Protein AF-A0A354HF78-F1 (afdb_monomer_lite)

pLDDT: mean 89.58, std 4.26, range [73.56, 95.81]

Foldseek 3Di:
DQVVCCVVVVFDSVLSVLVVVLVVLVVQLVVLVVLLVVLVVVVVVCVVVVVPDPVCVCVSVVSNVVSVVSNVVSVVSNCCSPPVSVVVRVVVVVVVVVVVD

Structure (mmCIF, N/CA/C/O backbone):
data_AF-A0A354HF78-F1
#
_entry.id   AF-A0A354HF78-F1
#
loop_
_atom_site.group_PDB
_atom_site.id
_atom_site.type_symbol
_atom_site.label_atom_id
_atom_site.label_alt_id
_atom_site.label_comp_id
_atom_site.label_asym_id
_atom_site.label_entity_id
_atom_site.label_seq_id
_atom_site.pdbx_PDB_ins_code
_atom_site.Cartn_x
_atom_site.Cartn_y
_atom_site.Cartn_z
_atom_site.occupancy
_atom_site.B_iso_or_equiv
_atom_site.auth_seq_id
_atom_site.auth_comp_id
_atom_site.auth_asym_id
_atom_site.auth_atom_id
_atom_site.pdbx_PDB_model_num
ATOM 1 N N . MET A 1 1 ? -15.057 -15.664 12.640 1.00 86.38 1 MET A N 1
ATOM 2 C CA . MET A 1 1 ? -13.813 -14.864 12.717 1.00 86.38 1 MET A CA 1
ATOM 3 C C . MET A 1 1 ? -13.991 -13.577 13.522 1.00 86.38 1 MET A C 1
ATOM 5 O O . MET A 1 1 ? -13.292 -13.421 14.507 1.00 86.38 1 MET A O 1
ATOM 9 N N . ILE A 1 2 ? -14.963 -12.712 13.199 1.00 90.25 2 ILE A N 1
ATOM 10 C CA . ILE A 1 2 ? -15.183 -11.443 13.931 1.00 90.25 2 ILE A CA 1
ATOM 11 C C . ILE A 1 2 ? -15.389 -11.657 15.439 1.00 90.25 2 ILE A C 1
ATOM 13 O O . ILE A 1 2 ? -14.619 -11.120 16.220 1.00 90.25 2 ILE A O 1
ATOM 17 N N . LYS A 1 3 ? -16.332 -12.516 15.861 1.00 90.25 3 LYS A N 1
ATO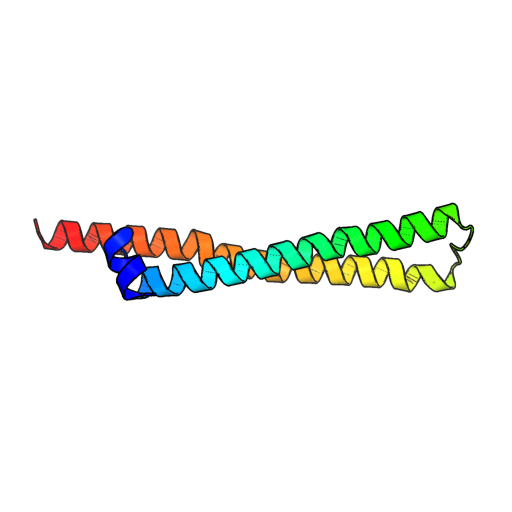M 18 C CA . LYS A 1 3 ? -16.551 -12.818 17.295 1.00 90.25 3 LYS A CA 1
ATOM 19 C C . LYS A 1 3 ? -15.297 -13.338 18.013 1.00 90.25 3 LYS A C 1
ATOM 21 O O . LYS A 1 3 ? -15.084 -13.024 19.176 1.00 90.25 3 LYS A O 1
ATOM 26 N N . TYR A 1 4 ? -14.462 -14.109 17.313 1.00 93.31 4 TYR A N 1
ATOM 27 C CA . TYR A 1 4 ? -13.191 -14.593 17.854 1.00 93.31 4 TYR A CA 1
ATOM 28 C C . TYR A 1 4 ? -12.212 -13.437 18.085 1.00 93.31 4 TYR A C 1
ATOM 30 O O . TYR A 1 4 ? -11.636 -13.342 19.162 1.00 93.31 4 TYR A O 1
ATOM 38 N N . LEU A 1 5 ? -12.068 -12.531 17.110 1.00 90.06 5 LEU A N 1
ATOM 39 C CA . LEU A 1 5 ? -11.226 -11.338 17.238 1.00 90.06 5 LEU A CA 1
ATOM 40 C C . LEU A 1 5 ? -11.739 -10.399 18.337 1.00 90.06 5 LEU A C 1
ATOM 42 O O . LEU A 1 5 ? -10.949 -9.931 19.150 1.00 90.06 5 LEU A O 1
ATOM 46 N N . GLN A 1 6 ? -13.057 -10.190 18.411 1.00 89.94 6 GLN A N 1
ATOM 47 C CA . GLN A 1 6 ? -13.692 -9.423 19.483 1.00 89.94 6 GLN A CA 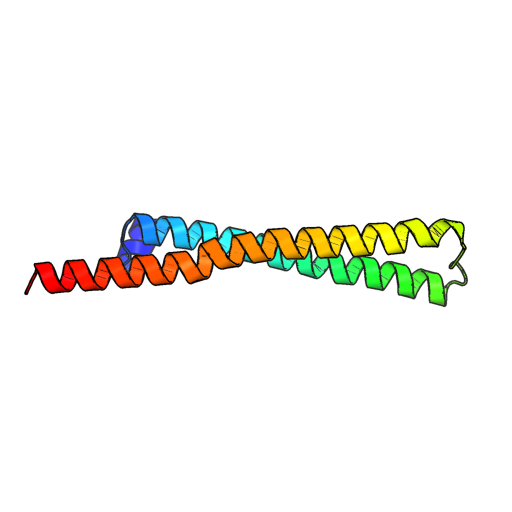1
ATOM 48 C C . GLN A 1 6 ? -13.383 -10.009 20.856 1.00 89.94 6 GLN A C 1
ATOM 50 O O . GLN A 1 6 ? -13.023 -9.266 21.753 1.00 89.94 6 GLN A O 1
ATOM 55 N N . HIS A 1 7 ? -13.491 -11.327 21.031 1.00 91.25 7 HIS A N 1
ATOM 56 C CA . HIS A 1 7 ? -13.225 -11.951 22.324 1.00 91.25 7 HIS A CA 1
ATOM 57 C C . HIS A 1 7 ? -11.730 -11.950 22.669 1.00 91.25 7 HIS A C 1
ATOM 59 O O . HIS A 1 7 ? -11.352 -11.583 23.776 1.00 91.25 7 HIS A O 1
ATOM 65 N N . LYS A 1 8 ? -10.869 -12.309 21.711 1.00 92.06 8 LYS A N 1
ATOM 66 C CA . LYS A 1 8 ? -9.424 -12.447 21.930 1.00 92.06 8 LYS A CA 1
ATOM 67 C C . LYS A 1 8 ? -8.714 -11.115 22.156 1.00 92.06 8 LYS A C 1
ATOM 69 O O . LYS A 1 8 ? -7.814 -11.044 22.984 1.00 92.06 8 LYS A O 1
ATOM 74 N N . PHE A 1 9 ? -9.099 -10.081 21.413 1.00 87.94 9 PHE A N 1
ATOM 75 C CA . PHE A 1 9 ? -8.476 -8.755 21.481 1.00 87.94 9 PHE A CA 1
ATOM 76 C C . PHE A 1 9 ? -9.368 -7.716 22.170 1.00 87.94 9 PHE A C 1
ATOM 78 O O . PHE A 1 9 ? -9.019 -6.540 22.218 1.00 87.94 9 PHE A O 1
ATOM 85 N N . ALA A 1 10 ? -10.516 -8.147 22.703 1.00 87.69 10 ALA A N 1
ATOM 86 C CA . ALA A 1 10 ? -11.493 -7.305 23.389 1.00 87.69 10 ALA A CA 1
ATOM 87 C C . ALA A 1 10 ? -11.934 -6.073 22.562 1.00 87.69 10 ALA A C 1
ATOM 89 O O . ALA A 1 10 ? -12.186 -5.000 23.116 1.00 87.69 10 ALA A O 1
ATOM 90 N N . LEU A 1 11 ? -12.004 -6.257 21.237 1.00 87.94 11 LEU A N 1
ATOM 91 C CA . LEU A 1 11 ? -12.394 -5.257 20.238 1.00 87.94 11 LEU A CA 1
ATOM 92 C C . LEU A 1 11 ? -13.914 -5.072 20.192 1.00 87.94 11 LEU A C 1
ATOM 94 O O . LEU A 1 11 ? -14.685 -6.029 20.352 1.00 87.94 11 LEU A O 1
ATOM 98 N N . SER A 1 12 ? -14.346 -3.861 19.847 1.00 89.00 12 SER A N 1
ATOM 99 C CA . SER A 1 12 ? -15.701 -3.606 19.371 1.00 89.00 12 SER A CA 1
ATOM 100 C C . SER A 1 12 ? -15.991 -4.393 18.083 1.00 89.00 12 SER A C 1
ATOM 102 O O . SER A 1 12 ? -15.100 -4.945 17.425 1.00 89.00 12 SER A O 1
ATOM 104 N N . ARG A 1 13 ? -17.271 -4.486 17.704 1.00 89.00 13 ARG A N 1
ATOM 105 C CA . ARG A 1 13 ? -17.658 -5.171 16.460 1.00 89.00 13 ARG A CA 1
ATOM 106 C C . ARG A 1 13 ? -17.054 -4.488 15.237 1.00 89.00 13 ARG A C 1
ATOM 108 O O . ARG A 1 13 ? -16.566 -5.182 14.347 1.00 89.00 13 ARG A O 1
ATOM 115 N N . ASP A 1 14 ? -17.052 -3.162 15.239 1.00 87.56 14 ASP A N 1
ATOM 116 C CA . ASP A 1 14 ? -16.502 -2.355 14.155 1.00 87.56 14 ASP A CA 1
ATOM 117 C C . ASP A 1 14 ? -14.975 -2.447 14.128 1.00 87.56 14 ASP A C 1
ATOM 119 O O . ASP A 1 14 ? -14.405 -2.698 13.069 1.00 87.56 14 ASP A O 1
ATOM 123 N N . GLY A 1 15 ? -14.318 -2.407 15.292 1.00 88.19 15 GLY A N 1
ATOM 124 C CA . GLY A 1 15 ? -12.872 -2.603 15.409 1.00 88.19 15 GLY A CA 1
ATOM 125 C C . GLY A 1 15 ? -12.408 -3.956 14.860 1.00 88.19 15 GLY A C 1
ATOM 126 O O . GLY A 1 15 ? -11.413 -4.035 14.141 1.00 88.19 15 GLY A O 1
ATOM 127 N N . ALA A 1 16 ? -13.161 -5.031 15.111 1.00 91.25 16 ALA A N 1
ATOM 128 C CA . ALA A 1 16 ? -12.850 -6.352 14.564 1.00 91.25 16 ALA A CA 1
ATOM 129 C C . ALA A 1 16 ? -13.050 -6.446 13.036 1.00 91.25 16 ALA A C 1
ATOM 131 O O . ALA A 1 16 ? -12.313 -7.170 12.366 1.00 91.25 16 ALA A O 1
ATOM 132 N N . VAL A 1 17 ? -14.023 -5.727 12.466 1.00 91.88 17 VAL A N 1
ATOM 133 C CA . VAL A 1 17 ? -14.206 -5.628 11.004 1.00 91.88 17 VAL A CA 1
ATOM 134 C C . VAL A 1 17 ? -13.077 -4.819 10.373 1.00 91.88 17 VAL A C 1
ATOM 136 O O . VAL A 1 17 ? -12.521 -5.222 9.347 1.00 91.88 17 VAL A O 1
ATOM 139 N N . ASP A 1 18 ? -12.736 -3.683 10.972 1.00 91.75 18 ASP A N 1
ATOM 140 C CA . ASP A 1 18 ? -11.706 -2.788 10.457 1.00 91.75 18 ASP A CA 1
ATOM 141 C C . ASP A 1 18 ? -10.320 -3.425 10.530 1.00 91.75 18 ASP A C 1
ATOM 143 O O . ASP A 1 18 ? -9.554 -3.289 9.581 1.00 91.75 18 ASP A O 1
ATOM 147 N N . MET A 1 19 ? -10.047 -4.240 11.551 1.00 91.00 19 MET A N 1
ATOM 148 C CA . MET A 1 19 ? -8.835 -5.058 11.625 1.00 91.00 19 MET A CA 1
ATOM 149 C C . MET A 1 19 ? -8.690 -6.001 10.418 1.00 91.00 19 MET A C 1
ATOM 151 O O . MET A 1 19 ? -7.615 -6.085 9.829 1.00 91.00 19 MET A O 1
ATOM 155 N N . ILE A 1 20 ? -9.764 -6.677 9.991 1.00 92.69 20 ILE A N 1
ATOM 156 C CA . ILE A 1 20 ? -9.718 -7.559 8.810 1.00 92.69 20 ILE A CA 1
ATOM 157 C C . ILE A 1 20 ? -9.440 -6.744 7.539 1.00 92.69 20 ILE A C 1
ATOM 159 O O . ILE A 1 20 ? -8.601 -7.130 6.723 1.00 92.69 20 ILE A O 1
ATOM 163 N N . LYS A 1 21 ? -10.108 -5.596 7.375 1.00 90.88 21 LYS A N 1
ATOM 164 C CA . LYS A 1 21 ? -9.875 -4.694 6.233 1.00 90.88 21 LYS A CA 1
ATOM 165 C C . LYS A 1 21 ? -8.448 -4.147 6.230 1.00 90.88 21 LYS A C 1
ATOM 167 O O . LYS A 1 21 ? -7.852 -4.040 5.160 1.00 90.88 21 LYS A O 1
ATOM 172 N N . ALA A 1 22 ? -7.898 -3.838 7.403 1.00 92.00 22 ALA A N 1
ATOM 173 C CA . ALA A 1 22 ? -6.518 -3.407 7.564 1.00 92.00 22 ALA A CA 1
ATOM 174 C C . ALA A 1 22 ? -5.558 -4.499 7.078 1.00 92.00 22 ALA A C 1
ATOM 176 O O . ALA A 1 22 ? -4.734 -4.219 6.210 1.00 92.00 22 ALA A O 1
ATOM 177 N N . CYS A 1 23 ? -5.729 -5.751 7.520 1.00 93.69 23 CYS A N 1
ATOM 178 C CA . CYS A 1 23 ? -4.912 -6.876 7.051 1.00 93.69 23 CYS A CA 1
ATOM 179 C C . CYS A 1 23 ? -4.936 -7.013 5.523 1.00 93.69 23 CYS A C 1
ATOM 181 O O . CYS A 1 23 ? -3.878 -7.084 4.905 1.00 93.69 23 CYS A O 1
ATOM 183 N N . ILE A 1 24 ? -6.120 -6.967 4.904 1.00 93.94 24 ILE A N 1
ATOM 184 C CA . ILE A 1 24 ? -6.249 -7.045 3.440 1.00 93.94 24 ILE A CA 1
ATOM 185 C C . ILE A 1 24 ? -5.530 -5.866 2.766 1.00 93.94 24 ILE A C 1
ATOM 187 O O . ILE A 1 24 ? -4.786 -6.065 1.807 1.00 93.94 24 ILE A O 1
ATOM 191 N N . SER A 1 25 ? -5.697 -4.644 3.282 1.00 93.06 25 SER A N 1
ATOM 192 C CA . SER A 1 25 ? -5.043 -3.452 2.724 1.00 93.06 25 SER A CA 1
ATOM 193 C C . SER A 1 25 ? -3.513 -3.507 2.818 1.00 93.06 25 SER A C 1
ATOM 195 O O . SER A 1 25 ? -2.826 -3.105 1.879 1.00 93.06 25 SER A O 1
ATOM 197 N N . VAL A 1 26 ? -2.976 -4.063 3.910 1.00 94.69 26 VAL A N 1
ATOM 198 C CA . VAL A 1 26 ? -1.536 -4.288 4.102 1.00 94.69 26 VAL A CA 1
ATOM 199 C C . VAL A 1 26 ? -1.032 -5.312 3.088 1.00 94.69 26 VAL A C 1
ATOM 201 O O . VAL A 1 26 ? -0.024 -5.072 2.430 1.00 94.69 26 VAL A O 1
ATOM 204 N N . THR A 1 27 ? -1.745 -6.427 2.904 1.00 95.00 27 THR A N 1
ATOM 205 C CA . THR A 1 27 ? -1.374 -7.453 1.919 1.00 95.00 27 THR A CA 1
ATOM 206 C C . THR A 1 27 ? -1.314 -6.877 0.505 1.00 95.00 27 THR A C 1
ATOM 208 O O . THR A 1 27 ? -0.320 -7.074 -0.190 1.00 95.00 27 THR A O 1
ATOM 211 N N . VAL A 1 28 ? -2.330 -6.114 0.092 1.00 93.69 28 VAL A N 1
ATOM 212 C CA . VAL A 1 28 ? -2.362 -5.465 -1.230 1.00 93.69 28 VAL A CA 1
ATOM 213 C C .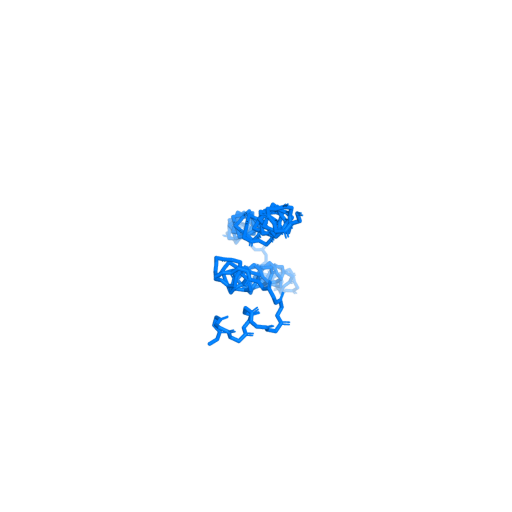 VAL A 1 28 ? -1.223 -4.452 -1.386 1.00 93.69 28 VAL A C 1
ATOM 215 O O . VAL A 1 28 ? -0.589 -4.393 -2.441 1.00 93.69 28 VAL A O 1
ATOM 218 N N . THR A 1 29 ? -0.914 -3.691 -0.335 1.00 93.44 29 THR A N 1
ATOM 219 C CA . THR A 1 29 ? 0.199 -2.730 -0.365 1.00 93.44 29 THR A CA 1
ATOM 220 C C . THR A 1 29 ? 1.548 -3.434 -0.491 1.00 93.44 29 THR A C 1
ATOM 222 O O . THR A 1 29 ? 2.370 -3.028 -1.308 1.00 93.44 29 THR A O 1
ATOM 225 N N . ASN A 1 30 ? 1.757 -4.540 0.225 1.00 94.56 30 ASN A N 1
ATOM 226 C CA . ASN A 1 30 ? 2.983 -5.330 0.114 1.00 94.56 30 ASN A CA 1
ATOM 227 C C . ASN A 1 30 ? 3.158 -5.930 -1.288 1.00 94.56 30 ASN A C 1
ATOM 229 O O . ASN A 1 30 ? 4.253 -5.871 -1.840 1.00 94.56 30 ASN A O 1
ATOM 233 N N . ILE A 1 31 ? 2.086 -6.442 -1.902 1.00 93.56 31 ILE A N 1
ATOM 234 C CA . ILE A 1 31 ? 2.131 -6.925 -3.293 1.00 93.56 31 ILE A CA 1
ATOM 235 C C . ILE A 1 31 ? 2.491 -5.780 -4.251 1.00 93.56 31 ILE A C 1
ATOM 237 O O . ILE A 1 31 ? 3.316 -5.955 -5.145 1.00 93.56 31 ILE A O 1
ATOM 241 N N . SER A 1 32 ? 1.923 -4.592 -4.037 1.00 91.56 32 SER A N 1
ATOM 242 C CA . SER A 1 32 ? 2.229 -3.401 -4.843 1.00 91.56 32 SER A CA 1
ATOM 243 C C . SER A 1 32 ? 3.698 -2.984 -4.707 1.00 91.56 32 SER A C 1
ATOM 245 O O . SER A 1 32 ? 4.342 -2.649 -5.698 1.00 91.56 32 SER A O 1
ATOM 247 N N . LEU A 1 33 ? 4.268 -3.082 -3.502 1.00 91.75 33 LEU A N 1
ATOM 248 C CA . LEU A 1 33 ? 5.696 -2.854 -3.269 1.00 91.75 33 LEU A CA 1
ATOM 249 C C . LEU A 1 33 ? 6.565 -3.889 -3.992 1.00 91.75 33 LEU A C 1
ATOM 251 O O . LEU A 1 33 ? 7.581 -3.519 -4.575 1.00 91.75 33 LEU A O 1
ATOM 255 N N . MET A 1 34 ? 6.163 -5.161 -4.036 1.00 91.50 34 MET A N 1
ATOM 256 C CA . MET A 1 34 ? 6.897 -6.187 -4.790 1.00 91.50 34 MET A CA 1
ATOM 257 C C . MET A 1 34 ? 6.913 -5.904 -6.300 1.00 91.50 34 MET A C 1
ATOM 259 O O . MET A 1 34 ? 7.923 -6.171 -6.950 1.00 91.50 34 MET A O 1
ATOM 263 N N . MET A 1 35 ? 5.857 -5.300 -6.864 1.00 89.25 35 MET A N 1
ATOM 264 C CA . MET A 1 35 ? 5.857 -4.895 -8.280 1.00 89.25 35 MET A CA 1
ATOM 265 C C . MET A 1 35 ? 6.941 -3.859 -8.603 1.00 89.25 35 MET A C 1
ATOM 267 O O . MET A 1 35 ? 7.456 -3.856 -9.721 1.00 89.25 35 MET A O 1
ATOM 271 N N . SER A 1 36 ? 7.342 -3.021 -7.639 1.00 90.25 36 SER A N 1
ATOM 272 C CA . SER A 1 36 ? 8.433 -2.055 -7.848 1.00 90.25 36 SER A CA 1
ATOM 273 C C . SER A 1 36 ? 9.769 -2.732 -8.146 1.00 90.25 36 SER A C 1
ATOM 275 O O . SER A 1 36 ? 10.501 -2.289 -9.031 1.00 90.25 36 SER A O 1
ATOM 277 N N . ALA A 1 37 ? 10.039 -3.869 -7.500 1.00 90.94 37 ALA A N 1
ATOM 278 C CA . ALA A 1 37 ? 11.220 -4.673 -7.784 1.00 90.94 37 ALA A CA 1
ATOM 279 C C . ALA A 1 37 ? 11.170 -5.292 -9.191 1.00 90.94 37 ALA A C 1
ATOM 281 O O . ALA A 1 37 ? 12.211 -5.433 -9.826 1.00 90.94 37 ALA A O 1
ATOM 282 N N . GLY A 1 38 ? 9.978 -5.611 -9.710 1.00 89.75 38 GLY A N 1
ATOM 283 C CA . GLY A 1 38 ? 9.802 -6.130 -11.070 1.00 89.75 38 GLY A CA 1
ATOM 284 C C . GLY A 1 38 ? 10.208 -5.125 -12.153 1.00 89.75 38 GLY A C 1
ATOM 285 O O . GLY A 1 38 ? 10.935 -5.483 -13.076 1.00 89.75 38 GLY A O 1
ATOM 286 N N . VAL A 1 39 ? 9.809 -3.855 -12.015 1.00 89.12 39 VAL A N 1
ATOM 287 C CA . VAL A 1 39 ? 10.224 -2.784 -12.946 1.00 89.12 39 VAL A CA 1
ATOM 288 C C . VAL A 1 39 ? 11.740 -2.587 -12.904 1.00 89.12 39 VAL A C 1
ATOM 290 O O . VAL A 1 39 ? 12.379 -2.469 -13.949 1.00 89.12 39 VAL A O 1
ATOM 293 N N . LEU A 1 40 ? 12.322 -2.613 -11.702 1.00 91.00 40 LEU A N 1
ATOM 294 C CA . LEU A 1 40 ? 13.766 -2.484 -11.515 1.00 91.00 40 LEU A CA 1
ATOM 295 C C . LEU A 1 40 ? 14.532 -3.663 -12.136 1.00 91.00 40 LEU A C 1
ATOM 297 O O . LEU A 1 40 ? 15.554 -3.467 -12.787 1.00 91.00 40 LEU A O 1
ATOM 301 N N . TYR A 1 41 ? 14.013 -4.881 -11.971 1.00 92.06 41 TYR A N 1
ATOM 302 C CA . TYR A 1 41 ? 14.581 -6.092 -12.557 1.00 92.06 41 TYR A CA 1
ATOM 303 C C . TYR A 1 41 ? 14.593 -6.035 -14.086 1.00 92.06 41 TYR A C 1
ATOM 305 O O . TYR A 1 41 ? 15.631 -6.296 -14.692 1.00 92.06 41 TYR A O 1
ATOM 313 N N . LEU A 1 42 ? 13.471 -5.654 -14.708 1.00 89.44 42 LEU A N 1
ATOM 314 C CA . LEU A 1 42 ? 13.379 -5.521 -16.166 1.00 89.44 42 LEU A CA 1
ATOM 315 C C . LEU A 1 42 ? 14.393 -4.502 -16.695 1.00 89.44 42 LEU A C 1
ATOM 317 O O . LEU A 1 42 ? 15.105 -4.792 -17.654 1.00 89.44 42 LEU A O 1
ATOM 321 N N . LEU A 1 43 ? 14.520 -3.357 -16.017 1.00 89.69 43 LEU A N 1
ATOM 322 C CA . LEU A 1 43 ? 15.483 -2.322 -16.382 1.00 89.69 43 LEU A CA 1
ATOM 323 C C . LEU A 1 43 ? 16.923 -2.850 -16.337 1.00 89.69 43 LEU A C 1
ATOM 325 O O . LEU A 1 43 ? 17.663 -2.709 -17.307 1.00 89.69 43 LEU A O 1
ATOM 329 N N . ILE A 1 44 ? 17.316 -3.483 -15.230 1.00 90.62 44 ILE A N 1
ATOM 330 C CA . ILE A 1 44 ? 18.672 -4.025 -15.060 1.00 90.62 44 ILE A CA 1
ATOM 331 C C . ILE A 1 44 ? 18.951 -5.132 -16.086 1.00 90.62 44 ILE A C 1
ATOM 333 O O . ILE A 1 44 ? 20.040 -5.178 -16.658 1.00 90.62 44 ILE A O 1
ATOM 337 N N . SER A 1 45 ? 17.971 -6.000 -16.349 1.00 89.75 45 SER A N 1
ATOM 338 C CA . SER A 1 45 ? 18.088 -7.070 -17.344 1.00 89.75 45 SER A CA 1
ATOM 339 C C . SER A 1 45 ? 18.344 -6.514 -18.746 1.00 89.75 45 SER A C 1
ATOM 341 O O . SER A 1 45 ? 19.231 -6.999 -19.447 1.00 89.75 45 SER A O 1
ATOM 343 N N . ASP A 1 46 ? 17.617 -5.471 -19.149 1.00 88.75 46 ASP A N 1
ATOM 344 C CA . ASP A 1 46 ? 17.812 -4.829 -20.452 1.00 88.75 46 ASP A CA 1
ATOM 345 C C . ASP A 1 46 ? 19.144 -4.074 -20.544 1.00 88.75 46 ASP A C 1
ATOM 347 O O . ASP A 1 46 ? 19.772 -4.072 -21.605 1.00 88.75 46 ASP A O 1
ATOM 351 N N 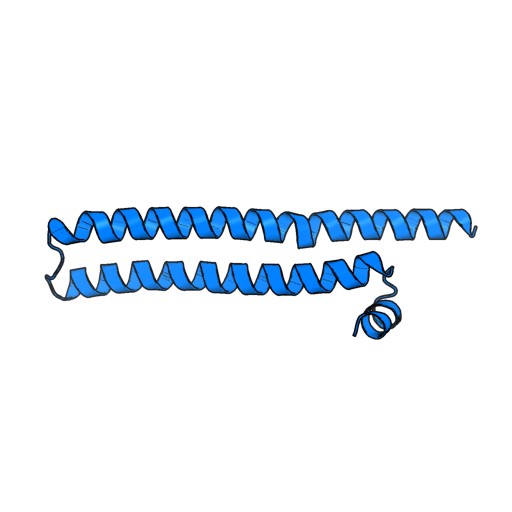. MET A 1 47 ? 19.609 -3.472 -19.443 1.00 86.00 47 MET A N 1
ATOM 352 C CA . MET A 1 47 ? 20.929 -2.833 -19.385 1.00 86.00 47 MET A CA 1
ATOM 353 C C . MET A 1 47 ? 22.062 -3.846 -19.575 1.00 86.00 47 MET A C 1
ATOM 355 O O . MET A 1 47 ? 22.983 -3.595 -20.348 1.00 86.00 47 MET A O 1
ATOM 359 N N . LEU A 1 48 ? 21.990 -5.001 -18.906 1.00 89.44 48 LEU A N 1
ATOM 360 C CA . LEU A 1 48 ? 22.994 -6.065 -19.025 1.00 89.44 48 LEU A CA 1
ATOM 361 C C . LEU A 1 48 ? 22.971 -6.745 -20.403 1.00 89.44 48 LEU A C 1
ATOM 363 O O . LEU A 1 48 ? 24.010 -7.191 -20.883 1.00 89.44 48 LEU A O 1
ATOM 367 N N . GLY A 1 49 ? 21.804 -6.813 -21.047 1.00 86.50 49 GLY A N 1
ATOM 368 C CA . GLY A 1 49 ? 21.621 -7.442 -22.357 1.00 86.50 49 GLY A CA 1
ATOM 369 C C . GLY A 1 49 ? 21.892 -6.547 -23.573 1.00 86.50 49 GLY A C 1
ATOM 370 O O . GLY A 1 49 ? 21.630 -6.990 -24.687 1.00 86.50 49 GLY A O 1
ATOM 371 N N . ASN A 1 50 ? 22.361 -5.301 -23.398 1.00 77.62 50 ASN A N 1
ATOM 372 C CA . ASN A 1 50 ? 22.411 -4.270 -24.456 1.00 77.62 50 ASN A CA 1
ATOM 373 C C . ASN A 1 50 ? 21.049 -4.014 -25.148 1.00 77.62 50 ASN A C 1
ATOM 375 O O . ASN A 1 50 ? 20.993 -3.512 -26.269 1.00 77.62 50 ASN A O 1
ATOM 379 N N . GLY A 1 51 ? 19.937 -4.338 -24.482 1.00 76.69 51 GLY A N 1
ATOM 380 C CA . GLY A 1 51 ? 18.568 -4.181 -24.989 1.00 76.69 51 GLY A CA 1
ATOM 381 C C . GLY A 1 51 ? 17.952 -2.812 -24.695 1.00 76.69 51 GLY A C 1
ATOM 382 O O . GLY A 1 51 ? 16.768 -2.595 -24.958 1.00 76.69 51 GLY A O 1
ATOM 383 N N . LEU A 1 52 ? 18.732 -1.888 -24.126 1.00 78.19 52 LEU A N 1
ATOM 384 C CA . LEU A 1 52 ? 18.269 -0.563 -23.732 1.00 78.19 52 LEU A CA 1
ATOM 385 C C . LEU A 1 52 ? 18.121 0.356 -24.958 1.00 78.19 52 LEU A C 1
ATOM 387 O O . LEU A 1 52 ? 18.972 1.191 -25.257 1.00 78.19 52 LEU A O 1
ATOM 391 N N . THR A 1 53 ? 17.028 0.181 -25.695 1.00 79.94 53 THR A N 1
ATOM 392 C CA . THR A 1 53 ? 16.672 1.006 -26.857 1.00 79.94 53 THR A CA 1
ATOM 393 C C . THR A 1 53 ? 15.790 2.189 -26.444 1.00 79.94 53 THR A C 1
ATOM 395 O O . THR A 1 53 ? 14.974 2.076 -25.528 1.00 79.94 53 THR A O 1
ATOM 398 N N . ALA A 1 54 ? 15.890 3.314 -27.162 1.00 78.31 54 ALA A N 1
ATOM 399 C CA . ALA A 1 54 ? 15.057 4.503 -26.941 1.00 78.31 54 ALA A CA 1
ATOM 400 C C . ALA A 1 54 ? 13.539 4.213 -26.992 1.00 78.31 54 ALA A C 1
ATOM 402 O O . ALA A 1 54 ? 12.761 4.877 -26.314 1.00 78.31 54 ALA A O 1
ATOM 403 N N . GLU A 1 55 ? 13.116 3.178 -27.722 1.00 82.50 55 GLU A N 1
ATOM 404 C CA . GLU A 1 55 ? 11.718 2.730 -27.791 1.00 82.50 55 GLU A CA 1
ATOM 405 C C . GLU A 1 55 ? 11.199 2.104 -26.486 1.00 82.50 55 GLU A C 1
ATOM 407 O O . GLU A 1 55 ? 9.996 2.112 -26.234 1.00 82.50 55 GLU A O 1
ATOM 412 N N . ARG A 1 56 ? 12.086 1.587 -25.623 1.00 82.06 56 ARG A N 1
ATOM 413 C CA . ARG A 1 56 ? 11.716 0.987 -24.329 1.00 82.06 56 ARG A CA 1
ATOM 414 C C . ARG A 1 56 ? 11.705 1.997 -23.180 1.00 82.06 56 ARG A C 1
ATOM 416 O O . ARG A 1 56 ? 11.121 1.723 -22.135 1.00 82.06 56 ARG A O 1
ATOM 423 N N . LEU A 1 57 ? 12.283 3.186 -23.369 1.00 84.44 57 LEU A N 1
ATOM 424 C CA . LEU A 1 57 ? 12.298 4.256 -22.362 1.00 84.44 57 LEU A CA 1
ATOM 425 C C . LEU A 1 57 ? 10.891 4.628 -21.845 1.00 84.44 57 LEU A C 1
ATOM 427 O O . LEU A 1 57 ? 10.713 4.716 -20.627 1.00 84.44 57 LEU A O 1
ATOM 431 N N . PRO A 1 58 ? 9.872 4.799 -22.716 1.00 88.12 58 PRO A N 1
ATOM 432 C CA . PRO A 1 58 ? 8.508 5.094 -22.280 1.00 88.12 58 PRO A CA 1
ATOM 433 C C . PRO A 1 58 ? 7.894 3.991 -21.413 1.00 88.12 58 PRO A C 1
ATOM 435 O O . PRO A 1 58 ? 7.123 4.298 -20.507 1.00 88.12 58 PRO A O 1
ATOM 438 N N . LEU A 1 59 ? 8.257 2.722 -21.641 1.00 88.50 59 LEU A N 1
ATOM 439 C CA . LEU A 1 59 ? 7.797 1.593 -20.827 1.00 88.50 59 LEU A CA 1
ATOM 440 C C . LEU A 1 59 ? 8.349 1.693 -19.404 1.00 88.50 59 LEU A C 1
ATOM 442 O O . LEU A 1 59 ? 7.597 1.532 -18.447 1.00 88.50 59 LEU A O 1
ATOM 446 N N . TYR A 1 60 ? 9.634 2.016 -19.252 1.00 90.44 60 TYR A N 1
ATOM 447 C CA . TYR A 1 60 ? 10.256 2.174 -17.936 1.00 90.44 60 TYR A CA 1
ATOM 448 C C . TYR A 1 60 ? 9.742 3.396 -17.185 1.00 90.44 60 TYR A C 1
ATOM 450 O O . TYR A 1 60 ? 9.425 3.297 -15.999 1.00 90.44 60 TYR A O 1
ATOM 458 N N . ILE A 1 61 ? 9.612 4.535 -17.867 1.00 90.81 61 ILE A N 1
ATOM 459 C CA . ILE A 1 61 ? 9.090 5.768 -17.268 1.00 90.81 61 ILE A CA 1
ATOM 460 C C . ILE A 1 61 ? 7.618 5.580 -16.890 1.00 90.81 61 ILE A C 1
ATOM 462 O O . ILE A 1 61 ? 7.241 5.823 -15.745 1.00 90.81 61 ILE A O 1
ATOM 466 N N . GLY A 1 62 ? 6.795 5.086 -17.818 1.00 93.50 62 GLY A N 1
ATOM 467 C CA . GLY A 1 62 ? 5.375 4.833 -17.588 1.00 93.50 62 GLY A CA 1
ATOM 468 C C . GLY A 1 62 ? 5.137 3.772 -16.515 1.00 93.50 62 GLY A C 1
ATOM 469 O O . GLY A 1 62 ? 4.323 3.981 -15.619 1.00 93.50 62 GLY A O 1
ATOM 470 N N . GLY A 1 63 ? 5.894 2.673 -16.546 1.00 91.44 63 GLY A N 1
ATOM 471 C CA . GLY A 1 63 ? 5.844 1.617 -15.536 1.00 91.44 63 GLY A CA 1
ATOM 472 C C . GLY A 1 63 ? 6.257 2.112 -14.151 1.00 91.44 63 GLY A C 1
ATOM 473 O O . GLY A 1 63 ? 5.577 1.818 -13.170 1.00 91.44 63 GLY A O 1
ATOM 474 N N . SER A 1 64 ? 7.310 2.929 -14.062 1.00 92.69 64 SER A N 1
ATOM 475 C CA . SER A 1 64 ? 7.754 3.523 -12.794 1.00 92.69 64 SER A CA 1
ATOM 476 C C . SER A 1 64 ? 6.713 4.484 -12.225 1.00 92.69 64 SER A C 1
ATOM 478 O O . SER A 1 64 ? 6.344 4.363 -11.059 1.00 92.69 64 SER A O 1
ATOM 480 N N . ILE A 1 65 ? 6.184 5.397 -13.047 1.00 95.75 65 ILE A N 1
ATOM 481 C CA . ILE A 1 65 ? 5.118 6.323 -12.636 1.00 95.75 65 ILE A CA 1
ATOM 482 C C . ILE A 1 65 ? 3.876 5.540 -12.198 1.00 95.75 65 ILE A C 1
ATOM 484 O O . ILE A 1 65 ? 3.299 5.841 -11.154 1.00 95.75 65 ILE A O 1
ATOM 488 N N . GLY A 1 66 ? 3.493 4.508 -12.954 1.00 94.88 66 GLY A N 1
ATOM 489 C CA . GLY A 1 66 ? 2.352 3.653 -12.642 1.00 94.88 66 GLY A CA 1
ATOM 490 C C . GLY A 1 66 ? 2.503 2.937 -11.301 1.00 94.88 66 GLY A C 1
ATOM 491 O O . GLY A 1 66 ? 1.586 2.973 -10.481 1.00 94.88 66 GLY A O 1
ATOM 492 N N . VAL A 1 67 ? 3.669 2.344 -11.033 1.00 93.94 67 VAL A N 1
ATOM 493 C CA . VAL A 1 67 ? 3.942 1.679 -9.751 1.00 93.94 67 VAL A CA 1
ATOM 494 C C . VAL A 1 67 ? 3.994 2.679 -8.597 1.00 93.94 67 VAL A C 1
ATOM 496 O O . VAL A 1 67 ? 3.434 2.402 -7.540 1.00 93.94 67 VAL A O 1
ATOM 499 N N . ILE A 1 68 ? 4.596 3.857 -8.781 1.00 94.31 68 ILE A N 1
ATOM 500 C CA . ILE A 1 68 ? 4.617 4.906 -7.749 1.00 94.31 68 ILE A CA 1
ATOM 501 C C . ILE A 1 68 ? 3.192 5.366 -7.419 1.00 94.31 68 ILE A C 1
ATOM 503 O O . ILE A 1 68 ? 2.834 5.455 -6.244 1.00 94.31 68 ILE A O 1
ATOM 507 N N . ALA A 1 69 ? 2.363 5.614 -8.435 1.00 95.81 69 ALA A N 1
ATOM 508 C CA . ALA A 1 69 ? 0.966 5.991 -8.248 1.00 95.81 69 ALA A CA 1
ATOM 509 C C . ALA A 1 69 ? 0.177 4.888 -7.526 1.00 95.81 69 ALA A C 1
ATOM 511 O O . ALA A 1 69 ? -0.561 5.177 -6.582 1.00 95.81 69 ALA A O 1
ATOM 512 N N . LEU A 1 70 ? 0.377 3.623 -7.912 1.00 94.50 70 LEU A N 1
ATOM 513 C CA . LEU A 1 70 ? -0.232 2.473 -7.246 1.00 94.50 70 LEU A CA 1
ATOM 514 C C . LEU A 1 70 ? 0.167 2.421 -5.766 1.00 94.50 70 LEU A C 1
ATOM 516 O O . LEU A 1 70 ? -0.711 2.384 -4.908 1.00 94.50 70 LEU A O 1
ATOM 520 N N . ILE A 1 71 ? 1.468 2.493 -5.464 1.00 93.94 71 ILE A N 1
ATOM 521 C CA . ILE A 1 71 ? 2.003 2.500 -4.094 1.00 93.94 71 ILE A CA 1
ATOM 522 C C . ILE A 1 71 ? 1.394 3.641 -3.281 1.00 93.94 71 ILE A C 1
ATOM 524 O O . ILE A 1 71 ? 1.018 3.429 -2.128 1.00 93.94 71 ILE A O 1
ATOM 528 N N . TRP A 1 72 ? 1.284 4.838 -3.858 1.00 94.12 72 TRP A N 1
ATOM 529 C CA . TRP A 1 72 ? 0.699 5.992 -3.181 1.00 94.12 72 TRP A CA 1
ATOM 530 C C . TRP A 1 72 ? -0.762 5.737 -2.794 1.00 94.12 72 TRP A C 1
ATOM 532 O O . TRP A 1 72 ? -1.129 5.906 -1.629 1.00 94.12 72 TRP A O 1
ATOM 542 N N . VAL A 1 73 ? -1.577 5.245 -3.732 1.00 95.44 73 VAL A N 1
ATOM 543 C CA . VAL A 1 73 ? -2.988 4.913 -3.477 1.00 95.44 73 VAL A CA 1
ATOM 544 C C . VAL A 1 73 ? -3.115 3.810 -2.426 1.00 95.44 73 VAL A C 1
ATOM 546 O O . VAL A 1 73 ? -3.899 3.946 -1.483 1.00 95.44 73 VAL A O 1
ATOM 549 N N . THR A 1 74 ? -2.345 2.724 -2.544 1.00 93.31 74 THR A N 1
ATOM 550 C CA . THR A 1 74 ? -2.447 1.603 -1.602 1.00 93.31 74 THR A CA 1
ATOM 551 C C . THR A 1 74 ? -2.000 2.003 -0.200 1.00 93.31 74 THR A C 1
ATOM 553 O O . THR A 1 74 ? -2.699 1.688 0.761 1.00 93.31 74 THR A O 1
ATOM 556 N N . ASN A 1 75 ? -0.912 2.773 -0.071 1.00 93.00 75 ASN A N 1
ATOM 557 C CA . ASN A 1 75 ? -0.450 3.287 1.221 1.00 93.00 75 ASN A CA 1
ATOM 558 C C . ASN A 1 75 ? -1.458 4.251 1.844 1.00 93.00 75 ASN A C 1
ATOM 560 O O . ASN A 1 75 ? -1.705 4.176 3.046 1.00 93.00 75 ASN A O 1
ATOM 564 N N . PHE A 1 76 ? -2.090 5.118 1.050 1.00 92.94 76 PHE A N 1
ATOM 565 C CA . PHE A 1 76 ? -3.133 6.010 1.554 1.00 92.94 76 PHE A CA 1
ATOM 566 C C . PHE A 1 76 ? -4.313 5.222 2.143 1.00 92.94 76 PHE A C 1
ATOM 568 O O . PHE A 1 76 ? -4.809 5.528 3.232 1.00 92.94 76 PHE A O 1
ATOM 575 N N . ILE A 1 77 ? -4.743 4.156 1.463 1.00 92.44 77 ILE A N 1
ATOM 576 C CA . ILE A 1 77 ? -5.803 3.270 1.959 1.00 92.44 77 ILE A CA 1
ATOM 577 C C . ILE A 1 77 ? -5.338 2.524 3.214 1.00 92.44 77 ILE A C 1
ATOM 579 O O . ILE A 1 77 ? -6.054 2.522 4.218 1.00 92.44 77 ILE A O 1
ATOM 583 N N . GLN A 1 78 ? -4.148 1.920 3.183 1.00 92.50 78 GLN A N 1
ATOM 584 C CA . GLN 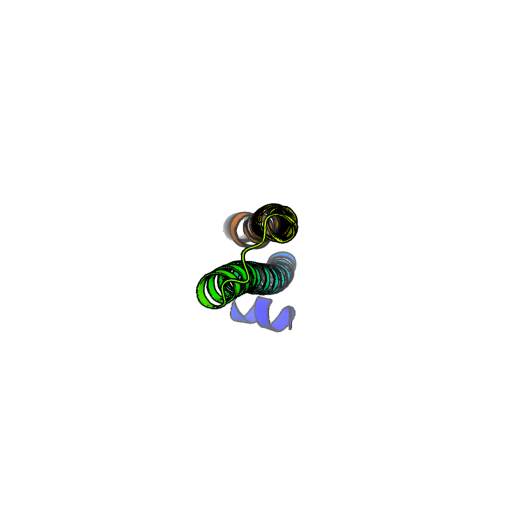A 1 78 ? -3.580 1.176 4.307 1.00 92.50 78 GLN A CA 1
ATOM 585 C C . GLN A 1 78 ? -3.466 2.054 5.552 1.00 92.50 78 GLN A C 1
ATOM 587 O O . GLN A 1 78 ? -3.845 1.621 6.643 1.00 92.50 78 GLN A O 1
ATOM 592 N N . TYR A 1 79 ? -3.004 3.295 5.395 1.00 91.50 79 TYR A N 1
ATOM 593 C CA . TYR A 1 79 ? -2.865 4.245 6.489 1.00 91.50 79 TYR A CA 1
ATOM 594 C C . TYR A 1 79 ? -4.208 4.503 7.179 1.00 91.50 79 TYR A C 1
ATOM 596 O O . TYR A 1 79 ? -4.339 4.339 8.395 1.00 91.50 79 TYR A O 1
ATOM 604 N N . ASN A 1 80 ? -5.239 4.810 6.388 1.00 89.69 80 ASN A N 1
ATOM 605 C CA . ASN A 1 80 ? -6.586 5.067 6.892 1.00 89.69 80 ASN A CA 1
ATOM 606 C C . ASN A 1 80 ? -7.227 3.829 7.532 1.00 89.69 80 ASN A C 1
ATOM 608 O O . ASN A 1 80 ? -7.959 3.941 8.514 1.00 89.69 80 ASN A O 1
ATOM 612 N N . LYS A 1 81 ? -6.975 2.632 6.998 1.00 88.12 81 LYS A N 1
ATOM 613 C CA . LYS A 1 81 ? -7.550 1.395 7.545 1.00 88.12 81 LYS A CA 1
ATOM 614 C C . LYS A 1 81 ? -6.809 0.871 8.767 1.00 88.12 81 LYS A C 1
ATOM 616 O O . LYS A 1 81 ? -7.432 0.206 9.583 1.00 88.12 81 LYS A O 1
ATOM 621 N N . THR A 1 82 ? -5.527 1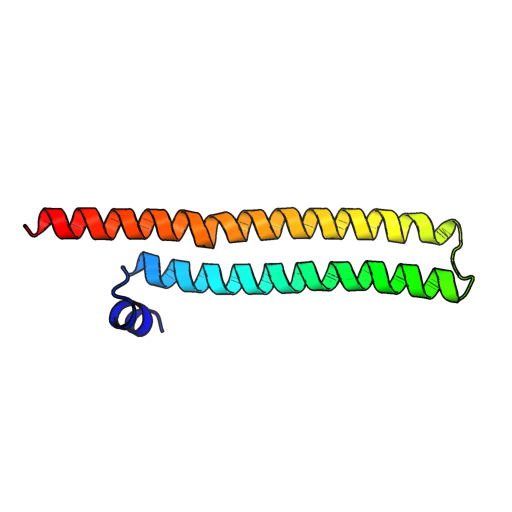.184 8.916 1.00 88.56 82 THR A N 1
ATOM 622 C CA . THR A 1 82 ? -4.697 0.649 10.002 1.00 88.56 82 THR A CA 1
ATOM 623 C C . THR A 1 82 ? -4.616 1.633 11.160 1.00 88.56 82 THR A C 1
ATOM 625 O O . THR A 1 82 ? -5.056 1.333 12.267 1.00 88.56 82 THR A O 1
ATOM 628 N N . PHE A 1 83 ? -4.100 2.837 10.917 1.00 85.50 83 PHE A N 1
ATOM 629 C CA . PHE A 1 83 ? -3.798 3.780 11.991 1.00 85.50 83 PHE A CA 1
ATOM 630 C C . PHE A 1 83 ? -5.049 4.515 12.451 1.00 85.50 83 PHE A C 1
ATOM 632 O O . PHE A 1 83 ? -5.391 4.463 13.632 1.00 85.50 83 PHE A O 1
ATOM 639 N N . LEU A 1 84 ? -5.783 5.135 11.523 1.00 85.69 84 LEU A N 1
ATOM 640 C CA . LEU A 1 84 ? -6.972 5.915 11.873 1.00 85.69 84 LEU A CA 1
ATOM 641 C C . LEU A 1 84 ? -8.048 5.045 12.546 1.00 85.69 84 LEU A C 1
ATOM 643 O O . LEU A 1 84 ? -8.636 5.456 13.546 1.00 85.69 84 LEU A O 1
ATOM 647 N N . ALA A 1 85 ? -8.262 3.825 12.045 1.00 86.69 85 ALA A N 1
ATOM 648 C CA . ALA A 1 85 ? -9.197 2.880 12.653 1.00 86.69 85 ALA A CA 1
ATOM 649 C C . ALA A 1 85 ? -8.783 2.488 14.081 1.00 86.69 85 ALA A C 1
ATOM 651 O O . ALA A 1 85 ? -9.617 2.485 14.985 1.00 86.69 85 ALA A O 1
ATOM 652 N N . THR A 1 86 ? -7.490 2.239 14.312 1.00 88.00 86 THR A N 1
ATOM 653 C CA . THR A 1 86 ? -6.968 1.916 15.650 1.00 88.00 86 THR A CA 1
ATOM 654 C C . THR A 1 86 ? -7.157 3.077 16.626 1.00 88.00 86 THR A C 1
ATOM 656 O O . THR A 1 86 ? -7.592 2.870 17.761 1.00 88.00 86 THR A O 1
ATOM 659 N N . TYR A 1 87 ? -6.896 4.313 16.191 1.00 87.94 87 TYR A N 1
ATOM 660 C CA . TYR A 1 87 ? -7.152 5.503 17.008 1.00 87.94 87 TYR A CA 1
ATOM 661 C C . TYR A 1 87 ? -8.628 5.636 17.381 1.00 87.94 87 TYR A C 1
ATOM 663 O O . TYR A 1 87 ? -8.950 5.918 18.538 1.00 87.94 87 TYR A O 1
ATOM 671 N N . LYS A 1 88 ? -9.525 5.396 16.420 1.00 87.44 88 LYS A N 1
ATOM 672 C CA . LYS A 1 88 ? -10.970 5.449 16.649 1.00 87.44 88 LYS A CA 1
ATOM 673 C C . LYS A 1 88 ? -11.419 4.394 17.661 1.00 87.44 88 LYS A C 1
ATOM 675 O O . LYS A 1 88 ? -12.111 4.734 18.616 1.00 87.44 88 LYS A O 1
ATOM 680 N N . GLU A 1 89 ? -10.976 3.149 17.504 1.00 90.62 89 GLU A N 1
ATOM 681 C CA . GLU A 1 89 ? -11.295 2.050 18.426 1.00 90.62 89 GLU A CA 1
ATOM 682 C C . GLU A 1 89 ? -10.775 2.318 19.848 1.00 90.62 89 GLU A C 1
ATOM 684 O O . GLU A 1 89 ? -11.485 2.109 20.832 1.00 90.62 89 GLU A O 1
ATOM 689 N N . SER A 1 90 ? -9.559 2.856 19.968 1.00 88.75 90 SER A N 1
ATOM 690 C CA . SER A 1 90 ? -8.994 3.275 21.256 1.00 88.75 90 SER A CA 1
ATOM 691 C C . SER A 1 90 ? -9.824 4.380 21.926 1.00 88.75 90 SER A C 1
ATOM 693 O O . SER A 1 90 ? -9.982 4.398 23.148 1.00 88.75 90 SER A O 1
ATOM 695 N N . GLY A 1 91 ? -10.394 5.301 21.143 1.00 88.25 91 GLY A N 1
ATOM 696 C CA . GLY A 1 91 ? -11.362 6.287 21.631 1.00 88.25 91 GLY A CA 1
ATOM 697 C C . GLY A 1 91 ? -12.619 5.632 22.206 1.00 88.25 91 GLY A C 1
ATOM 698 O O . GLY A 1 91 ? -12.955 5.882 23.360 1.00 88.25 91 GLY A O 1
ATOM 699 N N . VAL A 1 92 ? -13.250 4.742 21.435 1.00 86.56 92 VAL A N 1
ATOM 700 C CA . VAL A 1 92 ? -14.484 4.039 21.827 1.00 86.56 92 VAL A CA 1
ATOM 701 C C . VAL A 1 92 ? -14.293 3.227 23.108 1.00 86.56 92 VAL A C 1
ATOM 703 O O . VAL A 1 92 ? -15.109 3.311 24.022 1.00 86.56 92 VAL A O 1
ATOM 706 N N . ARG A 1 93 ? -13.193 2.474 23.238 1.00 85.00 93 ARG A N 1
ATOM 707 C CA . ARG A 1 93 ? -12.939 1.710 24.472 1.00 85.00 93 ARG A CA 1
ATOM 708 C C . ARG A 1 93 ? -12.818 2.611 25.697 1.00 85.00 93 ARG A C 1
ATOM 710 O O . ARG A 1 93 ? -13.338 2.254 26.750 1.00 85.00 93 ARG A O 1
ATOM 717 N N . ARG A 1 94 ? -12.154 3.766 25.572 1.00 90.62 94 ARG A N 1
ATOM 718 C CA . ARG A 1 94 ? -11.996 4.714 26.686 1.00 90.62 94 ARG A CA 1
ATOM 719 C C . ARG A 1 94 ? -13.329 5.314 27.122 1.00 90.62 94 ARG A C 1
ATOM 721 O O . ARG A 1 94 ? -13.575 5.376 28.322 1.00 90.62 94 ARG A O 1
ATOM 728 N N . THR A 1 95 ? -14.192 5.704 26.184 1.00 87.56 95 THR A N 1
ATOM 729 C CA . THR A 1 95 ? -15.515 6.249 26.525 1.00 87.56 95 THR A CA 1
ATOM 730 C C . THR A 1 95 ? -16.396 5.193 27.184 1.00 87.56 95 THR A C 1
ATOM 732 O O . THR A 1 95 ? -16.960 5.454 28.238 1.00 87.56 95 THR A O 1
ATOM 735 N N . THR A 1 96 ? -16.429 3.966 26.655 1.00 85.81 96 THR A N 1
ATOM 736 C CA . THR A 1 96 ? -17.210 2.870 27.254 1.00 85.81 96 THR A CA 1
ATOM 737 C C . THR A 1 96 ? -16.731 2.489 28.657 1.00 85.81 96 THR A C 1
ATOM 739 O O . THR A 1 96 ? -17.540 2.109 29.498 1.00 85.81 96 THR A O 1
ATOM 742 N N . LEU A 1 97 ? -15.423 2.562 28.924 1.00 87.31 97 LEU A N 1
ATOM 743 C CA . LEU A 1 97 ? -14.875 2.361 30.269 1.00 87.31 97 LEU A CA 1
ATOM 744 C C . LEU A 1 97 ? -15.324 3.467 31.230 1.00 87.31 97 LEU A C 1
ATOM 746 O O . LEU A 1 97 ? -15.731 3.154 32.343 1.00 87.31 97 LEU A O 1
ATOM 750 N N . ALA A 1 98 ? -15.283 4.728 30.795 1.00 91.44 98 ALA A N 1
ATOM 751 C CA . ALA A 1 98 ? -15.708 5.867 31.606 1.00 91.44 98 ALA A CA 1
ATOM 752 C C . ALA A 1 98 ? -17.214 5.851 31.918 1.00 91.44 98 ALA A C 1
ATOM 754 O O . ALA A 1 98 ? -17.597 6.199 33.022 1.00 91.44 98 ALA A O 1
ATOM 755 N N . GLU A 1 99 ? -18.059 5.405 30.986 1.00 91.19 99 GLU A N 1
ATOM 756 C CA . GLU A 1 99 ? -19.514 5.276 31.190 1.00 91.19 99 GLU A CA 1
ATOM 757 C C . GLU A 1 99 ? -19.910 4.183 32.198 1.00 91.19 99 GLU A C 1
ATOM 759 O O . GLU A 1 99 ? -21.060 4.133 32.632 1.00 91.19 99 GLU A O 1
ATOM 764 N N . ARG A 1 100 ? -18.993 3.265 32.528 1.00 84.50 100 ARG A N 1
ATOM 765 C CA . ARG A 1 100 ? -19.232 2.156 33.466 1.00 84.50 100 ARG A CA 1
ATOM 766 C C . ARG A 1 100 ? -18.611 2.370 34.850 1.00 84.50 100 ARG A C 1
ATOM 768 O O . ARG A 1 100 ? -18.761 1.481 35.690 1.00 84.50 100 ARG A O 1
ATOM 775 N N . LEU A 1 101 ? -17.904 3.483 35.055 1.00 73.56 101 LEU A N 1
ATOM 776 C CA . LEU A 1 101 ? -17.383 3.943 36.348 1.00 73.56 101 LEU A CA 1
ATOM 777 C C . LEU A 1 101 ? -18.380 4.906 36.996 1.00 73.56 101 LEU A C 1
ATOM 779 O O . LEU A 1 101 ? -18.515 4.822 38.234 1.00 73.56 101 LEU A O 1
#

Sequence (101 aa):
MIKYLQHKFALSRDGAVDMIKACISVTVTNISLMMSAGVLYLLISDMLGNGLTAERLPLYIGGSIGVIALIWVTNFIQYNKTFLATYKESGVRRTTLAERL

Secondary structure (DSSP, 8-state):
-HHHHHHHH---HHHHHHHHHHHHHHHHHHHHHHHHHHHHHHHHHHHHTT---TTTHHHHHHHHHHHHHHHHHHHHHHHIIIIIHHHHHHHHHHHHHHTT-

Radius of gyration: 21.09 Å; chains: 1; bounding box: 42×21×64 Å